Protein AF-A0A7D5MED0-F1 (afdb_monomer_lite)

Radius of gyration: 15.36 Å; chains: 1; bounding box: 29×32×50 Å

pLDDT: mean 82.6, std 13.87, range [35.0, 94.62]

Foldseek 3Di:
DVVVLVVVVQVLQFADLVPQDQKRKDWGQWPVLCVVPVVDPIDRHTWMKMDGRLRNDPDPVVVVVCCVPPCVVPVSGGHDSPPIDTDDPPPPDD

Secondary structure (DSSP, 8-state):
-HHHHHHHHHHHHB--TT---SEEEEEEEE-HHHHHHS-PPPPEEEEEEEEE-S-----HHHHHHHHHHHTTTTTTTB--GGGPEE--------

Sequence (94 aa):
MLLEDLITFQIFLLTTRDDKRETKTMIFNHSWKDFFVSESPLKNEETMYFFKNPVQELDYVKWGFETIWWGRPQKKFKFSPENLELSQNTEIQI

Structure (mmCIF, N/CA/C/O backbone):
data_AF-A0A7D5MED0-F1
#
_entry.id   AF-A0A7D5MED0-F1
#
loop_
_atom_site.group_PDB
_atom_site.id
_atom_site.type_symbol
_atom_site.label_atom_id
_atom_site.label_alt_id
_atom_site.label_comp_id
_atom_site.label_asym_id
_atom_site.label_entity_id
_atom_site.label_seq_id
_atom_site.pdbx_PDB_ins_code
_atom_site.Cartn_x
_atom_site.Cartn_y
_atom_site.Cartn_z
_atom_site.occupancy
_atom_site.B_iso_or_equiv
_atom_site.auth_seq_id
_atom_site.auth_comp_id
_atom_site.auth_asym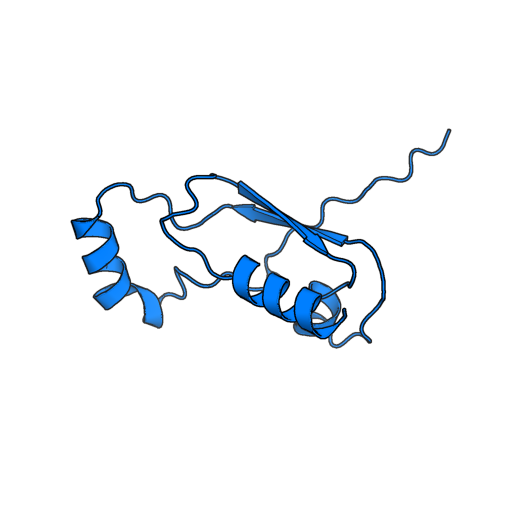_id
_atom_site.auth_atom_id
_atom_site.pdbx_PDB_model_num
ATOM 1 N N . MET A 1 1 ? -14.493 14.706 2.824 1.00 83.12 1 MET A N 1
ATOM 2 C CA . MET A 1 1 ? -15.642 13.845 3.217 1.00 83.12 1 MET A CA 1
ATOM 3 C C . MET A 1 1 ? -15.173 12.397 3.384 1.00 83.12 1 MET A C 1
ATOM 5 O O . MET A 1 1 ? -14.179 12.040 2.770 1.00 83.12 1 MET A O 1
ATOM 9 N N . LEU A 1 2 ? -15.859 11.556 4.177 1.00 91.19 2 LEU A N 1
ATOM 10 C CA . LEU A 1 2 ? -15.447 10.162 4.471 1.00 91.19 2 LEU A CA 1
ATOM 11 C C . LEU A 1 2 ? -15.074 9.346 3.215 1.00 91.19 2 LEU A C 1
ATOM 13 O O . LEU A 1 2 ? -14.054 8.666 3.188 1.00 91.19 2 LEU A O 1
ATOM 17 N N . LEU A 1 3 ? -15.885 9.449 2.158 1.00 93.69 3 LEU A N 1
ATOM 18 C CA . LEU A 1 3 ? -15.658 8.737 0.899 1.00 93.69 3 LEU A CA 1
ATOM 19 C C . LEU A 1 3 ? -14.390 9.205 0.166 1.00 93.69 3 LEU A C 1
ATOM 21 O O . LEU A 1 3 ? -13.671 8.385 -0.393 1.00 93.69 3 LEU A O 1
ATOM 25 N N . GLU A 1 4 ? -14.103 10.506 0.170 1.00 94.38 4 GLU A N 1
ATOM 26 C CA . GLU A 1 4 ? -12.901 11.061 -0.470 1.00 94.38 4 GLU A CA 1
ATOM 27 C C . GLU A 1 4 ? -11.634 10.602 0.252 1.00 94.38 4 GLU A C 1
ATOM 29 O O . GLU A 1 4 ? -10.648 10.249 -0.393 1.00 94.38 4 GLU A O 1
ATOM 34 N N . ASP A 1 5 ? -11.684 10.553 1.585 1.00 94.12 5 ASP A N 1
ATOM 35 C CA . ASP A 1 5 ? -10.592 10.070 2.431 1.00 94.12 5 ASP A CA 1
ATOM 36 C C . ASP A 1 5 ? -10.308 8.584 2.134 1.00 94.12 5 ASP A C 1
ATOM 38 O O . ASP A 1 5 ? -9.161 8.201 1.904 1.00 94.12 5 ASP A O 1
ATOM 42 N N . LEU A 1 6 ? -11.365 7.773 1.983 1.00 94.62 6 LEU A N 1
ATOM 43 C CA . LEU A 1 6 ? -11.257 6.368 1.580 1.00 94.62 6 LEU A CA 1
ATOM 44 C C . LEU A 1 6 ? -10.688 6.195 0.165 1.00 94.62 6 LEU A C 1
ATOM 46 O O . LEU A 1 6 ? -9.800 5.368 -0.043 1.00 94.62 6 LEU A O 1
ATOM 50 N N . ILE A 1 7 ? -11.193 6.942 -0.822 1.00 94.31 7 ILE A N 1
ATOM 51 C CA . ILE A 1 7 ? -10.698 6.882 -2.209 1.00 94.31 7 ILE A CA 1
ATOM 52 C C . ILE A 1 7 ? -9.208 7.220 -2.238 1.00 94.31 7 ILE A C 1
ATOM 54 O O . ILE A 1 7 ? -8.414 6.509 -2.856 1.00 94.31 7 ILE A O 1
ATOM 58 N N . THR A 1 8 ? -8.825 8.271 -1.519 1.00 93.75 8 THR A N 1
ATOM 59 C CA . THR A 1 8 ? -7.436 8.712 -1.414 1.00 93.75 8 THR A CA 1
ATOM 60 C C . THR A 1 8 ? -6.570 7.637 -0.764 1.00 93.75 8 THR A C 1
ATOM 62 O O . THR A 1 8 ? -5.484 7.350 -1.263 1.00 93.75 8 THR A O 1
ATOM 65 N N . PHE A 1 9 ? -7.069 6.969 0.280 1.00 93.25 9 PHE A N 1
ATOM 66 C CA . PHE A 1 9 ? -6.370 5.864 0.933 1.00 93.25 9 PHE A CA 1
ATOM 67 C C . PHE A 1 9 ? -6.168 4.671 -0.012 1.00 93.25 9 PHE A C 1
ATOM 69 O O . PHE A 1 9 ? -5.072 4.115 -0.096 1.00 93.25 9 PHE A O 1
ATOM 76 N N . GLN A 1 10 ? -7.187 4.309 -0.797 1.00 92.06 10 GLN A N 1
ATOM 77 C CA . GLN A 1 10 ? -7.062 3.240 -1.792 1.00 92.06 10 GLN A CA 1
ATOM 78 C C . GLN A 1 10 ? -6.035 3.586 -2.876 1.00 92.06 10 GLN A C 1
ATOM 80 O O . GLN A 1 10 ? -5.242 2.726 -3.252 1.00 92.06 10 GLN A O 1
ATOM 85 N N . ILE A 1 11 ? -6.004 4.835 -3.349 1.00 90.88 11 ILE A N 1
ATOM 86 C CA . ILE A 1 11 ? -5.012 5.300 -4.331 1.00 90.88 11 ILE A CA 1
ATOM 87 C C . ILE A 1 11 ? -3.607 5.337 -3.720 1.00 90.88 11 ILE A C 1
ATOM 89 O O . ILE A 1 11 ? -2.643 4.962 -4.383 1.00 90.88 11 ILE A O 1
ATOM 93 N N . PHE A 1 12 ? -3.475 5.743 -2.458 1.00 91.38 12 PHE A N 1
ATOM 94 C CA . PHE A 1 12 ? -2.197 5.786 -1.748 1.00 91.38 12 PHE A CA 1
ATOM 95 C C . PHE A 1 12 ? -1.509 4.415 -1.705 1.00 91.38 12 PHE A C 1
ATOM 97 O O . PHE A 1 12 ? -0.305 4.327 -1.965 1.00 91.38 12 PHE A O 1
ATOM 104 N N . LEU A 1 13 ? -2.284 3.352 -1.469 1.00 90.56 13 LEU A N 1
ATOM 105 C CA . LEU A 1 13 ? -1.817 1.961 -1.479 1.00 90.56 13 LEU A CA 1
ATOM 106 C C . LEU A 1 13 ? -1.411 1.450 -2.868 1.00 90.56 13 LEU A C 1
ATOM 108 O O . LEU A 1 13 ? -0.691 0.454 -2.968 1.00 90.56 13 LEU A O 1
ATOM 112 N N . LEU A 1 14 ? -1.870 2.091 -3.946 1.00 87.94 14 LEU A N 1
ATOM 113 C CA . LEU A 1 14 ? -1.418 1.768 -5.295 1.00 87.94 14 LEU A CA 1
ATOM 114 C C . LEU A 1 14 ? -0.036 2.376 -5.521 1.00 87.94 14 LEU A C 1
ATOM 116 O O . LEU A 1 14 ? 0.213 3.552 -5.247 1.00 87.94 14 LEU A O 1
ATOM 120 N N . THR A 1 15 ? 0.886 1.580 -6.045 1.00 80.00 15 THR A N 1
ATOM 121 C CA . THR A 1 15 ? 2.230 2.052 -6.374 1.00 80.00 15 THR A CA 1
ATOM 122 C 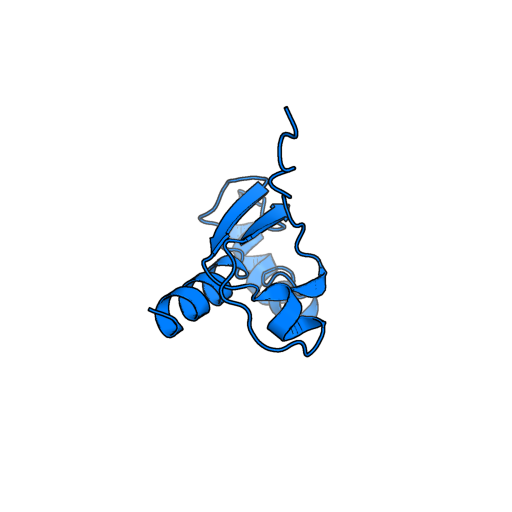C . THR A 1 15 ? 2.323 2.227 -7.880 1.00 80.00 15 THR A C 1
ATOM 124 O O . THR A 1 15 ? 2.240 1.280 -8.663 1.00 80.00 15 THR A O 1
ATOM 127 N N . THR A 1 16 ? 2.425 3.486 -8.295 1.00 76.81 16 THR A N 1
ATOM 128 C CA . THR A 1 16 ? 2.583 3.877 -9.693 1.00 76.81 16 THR A CA 1
ATOM 129 C C . THR A 1 16 ? 4.019 4.312 -9.930 1.00 76.81 16 THR A C 1
ATOM 131 O O . THR A 1 16 ? 4.687 4.824 -9.035 1.00 76.81 16 THR A O 1
ATOM 134 N N . ARG A 1 17 ? 4.492 4.128 -11.161 1.00 78.44 17 ARG A N 1
ATOM 135 C CA . ARG A 1 17 ? 5.832 4.553 -11.585 1.00 78.44 17 ARG A CA 1
ATOM 136 C C . ARG A 1 17 ? 6.032 6.070 -11.498 1.00 78.44 17 ARG A C 1
ATOM 138 O O . ARG A 1 17 ? 7.153 6.540 -11.342 1.00 78.44 17 ARG A O 1
ATOM 145 N N . ASP A 1 18 ? 4.956 6.841 -11.636 1.00 77.38 18 ASP A N 1
ATOM 146 C CA . ASP A 1 18 ? 5.048 8.303 -11.642 1.00 77.38 18 ASP A CA 1
ATOM 147 C C . ASP A 1 18 ? 5.458 8.860 -10.267 1.00 77.38 18 ASP A C 1
ATOM 149 O O . ASP A 1 18 ? 5.999 9.964 -10.187 1.00 77.38 18 ASP A O 1
ATOM 153 N N . ASP A 1 19 ? 5.286 8.075 -9.197 1.00 79.31 19 ASP A N 1
ATOM 154 C CA . ASP A 1 19 ? 5.818 8.401 -7.880 1.00 79.31 19 ASP A CA 1
ATOM 155 C C . ASP A 1 19 ? 7.254 7.884 -7.727 1.00 79.31 19 ASP A C 1
ATOM 157 O O . ASP A 1 19 ? 7.495 6.707 -7.467 1.00 79.31 19 ASP A O 1
ATOM 161 N N . LYS A 1 20 ? 8.220 8.792 -7.885 1.00 79.38 20 LYS A N 1
ATOM 162 C CA . LYS A 1 20 ? 9.657 8.497 -7.770 1.00 79.38 20 LYS A CA 1
ATOM 163 C C . LYS A 1 20 ? 10.180 8.549 -6.333 1.00 79.38 20 LYS A C 1
ATOM 165 O O . LYS A 1 20 ? 11.381 8.389 -6.122 1.00 79.38 20 LYS A O 1
ATOM 170 N N . ARG A 1 21 ? 9.325 8.836 -5.348 1.00 83.31 21 ARG A N 1
ATOM 171 C CA . ARG A 1 21 ? 9.750 8.909 -3.947 1.00 83.31 21 ARG A CA 1
ATOM 172 C C . ARG A 1 21 ? 10.060 7.506 -3.442 1.00 83.31 21 ARG A C 1
ATOM 174 O O . ARG A 1 21 ? 9.275 6.581 -3.649 1.00 83.31 21 ARG A O 1
ATOM 181 N N . GLU A 1 22 ? 11.192 7.362 -2.754 1.00 85.56 22 GLU A N 1
ATOM 182 C CA . GLU A 1 22 ? 11.559 6.099 -2.103 1.00 85.56 22 GLU A CA 1
ATOM 183 C C . GLU A 1 22 ? 10.586 5.747 -0.972 1.00 85.56 22 GLU A C 1
ATOM 185 O O . GLU A 1 22 ? 10.244 4.579 -0.808 1.00 85.56 22 GLU A O 1
ATOM 190 N N . THR A 1 23 ? 10.085 6.752 -0.253 1.00 88.31 23 THR A N 1
ATOM 191 C CA . THR A 1 23 ? 9.085 6.589 0.804 1.00 88.31 23 THR A CA 1
ATOM 192 C C . THR A 1 23 ? 7.826 7.358 0.434 1.00 88.31 23 THR A C 1
ATOM 194 O O . THR A 1 23 ? 7.877 8.555 0.142 1.00 88.31 23 THR A O 1
ATOM 197 N N . LYS A 1 24 ? 6.685 6.669 0.453 1.00 89.81 24 LYS A N 1
ATOM 198 C CA . LYS A 1 24 ? 5.366 7.290 0.358 1.00 89.81 24 LYS A CA 1
ATOM 199 C C . LYS A 1 24 ? 4.890 7.624 1.763 1.00 89.81 24 LYS A C 1
ATOM 201 O O . LYS A 1 24 ? 4.880 6.741 2.612 1.00 89.81 24 LYS A O 1
ATOM 206 N N . THR A 1 25 ? 4.450 8.859 1.971 1.00 91.38 25 THR A N 1
ATOM 207 C CA . THR A 1 25 ? 3.900 9.339 3.245 1.00 91.38 25 THR A CA 1
ATOM 208 C C . THR A 1 25 ? 2.640 10.144 2.971 1.00 91.38 25 THR A C 1
ATOM 210 O O . THR A 1 25 ? 2.622 10.946 2.032 1.00 91.38 25 THR A O 1
ATOM 213 N N . MET A 1 26 ? 1.587 9.925 3.756 1.00 92.25 26 MET A N 1
ATOM 214 C CA . MET A 1 26 ? 0.330 10.660 3.630 1.00 92.25 26 MET A CA 1
ATOM 215 C C . MET A 1 26 ? -0.451 10.670 4.949 1.00 92.25 26 MET A C 1
ATOM 217 O O . MET A 1 26 ? -0.389 9.710 5.715 1.00 92.25 26 MET A O 1
ATOM 221 N N . ILE A 1 27 ? -1.174 11.763 5.197 1.00 93.38 27 ILE A N 1
ATOM 222 C CA . ILE A 1 27 ? -2.040 11.954 6.366 1.00 93.38 27 ILE A CA 1
ATOM 223 C C . ILE A 1 27 ? -3.491 11.696 5.950 1.00 93.38 27 ILE A C 1
ATOM 225 O O . ILE A 1 27 ? -3.905 12.120 4.870 1.00 93.38 27 ILE A O 1
ATOM 229 N N . PHE A 1 28 ? -4.246 11.014 6.806 1.00 93.88 28 PHE A N 1
ATOM 230 C CA . PHE A 1 28 ? -5.666 10.718 6.633 1.00 93.88 28 PHE A CA 1
ATOM 231 C C . PHE A 1 28 ? -6.443 11.096 7.884 1.00 93.88 28 PHE A C 1
ATOM 233 O O . PHE A 1 28 ? -5.892 11.095 8.980 1.00 93.88 28 PHE A O 1
ATOM 240 N N . ASN A 1 29 ? -7.735 11.367 7.725 1.00 93.56 29 ASN A N 1
ATOM 241 C CA . ASN A 1 29 ? -8.602 11.766 8.838 1.00 93.56 29 ASN A CA 1
ATOM 242 C C . ASN A 1 29 ? -9.197 10.572 9.602 1.00 93.56 29 ASN A C 1
ATOM 244 O O . ASN A 1 29 ? -9.905 10.757 10.591 1.00 93.56 29 ASN A O 1
ATOM 248 N N . HIS A 1 30 ? -8.978 9.351 9.112 1.00 92.75 30 HIS A N 1
ATOM 249 C CA . HIS A 1 30 ? -9.507 8.139 9.723 1.00 92.75 30 HIS A CA 1
ATOM 250 C C . HIS A 1 30 ? -8.441 7.050 9.825 1.00 92.75 30 HIS A C 1
ATOM 252 O O . HIS A 1 30 ? -7.548 6.939 8.978 1.00 92.75 30 HIS A O 1
ATOM 258 N N . SER A 1 31 ? -8.604 6.184 10.825 1.00 91.06 31 SER A N 1
ATOM 259 C CA . SER A 1 31 ? -7.717 5.055 11.115 1.00 91.06 31 SER A CA 1
ATOM 260 C C . SER A 1 31 ? -7.949 3.862 10.170 1.00 91.06 31 SER A C 1
ATOM 262 O O . SER A 1 31 ? -8.287 2.747 10.576 1.00 91.06 31 SER A O 1
ATOM 264 N N . TRP A 1 32 ? -7.769 4.079 8.864 1.00 92.75 32 TRP A N 1
ATOM 265 C CA . TRP A 1 32 ? -8.061 3.087 7.825 1.00 92.75 32 TRP A CA 1
ATOM 266 C C . TRP A 1 32 ? -7.316 1.761 8.000 1.00 92.75 32 TRP A C 1
ATOM 268 O O . TRP A 1 32 ? -7.884 0.707 7.714 1.00 92.75 32 TRP A O 1
ATOM 278 N N . LYS A 1 33 ? -6.069 1.782 8.491 1.00 91.25 33 LYS A N 1
ATOM 279 C CA . LYS A 1 33 ? -5.311 0.550 8.756 1.00 91.25 33 LYS A CA 1
ATOM 280 C C . LYS A 1 33 ? -6.047 -0.346 9.755 1.00 91.25 33 LYS A C 1
ATOM 282 O O . LYS A 1 33 ? -6.273 -1.517 9.464 1.00 91.25 33 LYS A O 1
ATOM 287 N N . ASP A 1 34 ? -6.457 0.206 10.891 1.00 90.44 34 ASP A N 1
ATOM 288 C CA . ASP A 1 34 ? -7.099 -0.563 11.959 1.00 90.44 34 ASP A CA 1
ATOM 289 C C . ASP A 1 34 ? -8.498 -1.039 11.561 1.00 90.44 34 ASP A C 1
ATOM 291 O O . ASP A 1 34 ? -8.938 -2.108 11.991 1.00 90.44 34 ASP A O 1
ATOM 295 N N . PHE A 1 35 ? -9.186 -0.272 10.714 1.00 91.62 35 PHE A N 1
ATOM 296 C CA . PHE A 1 35 ? -10.471 -0.668 10.149 1.00 91.62 35 PHE A CA 1
ATOM 297 C C . PHE A 1 35 ? -10.341 -1.885 9.219 1.00 91.62 35 PHE A C 1
ATOM 299 O O . PHE A 1 35 ? -11.121 -2.827 9.322 1.00 91.62 35 PHE A O 1
ATOM 306 N N . PHE A 1 36 ? -9.344 -1.895 8.325 1.00 90.44 36 PHE A N 1
ATOM 307 C CA . PHE A 1 36 ? -9.179 -2.971 7.338 1.00 90.44 36 PHE A CA 1
ATOM 308 C C . PHE A 1 36 ? -8.411 -4.197 7.847 1.00 90.44 36 PHE A C 1
ATOM 310 O O . PHE A 1 36 ? -8.597 -5.278 7.295 1.00 90.44 36 PHE A O 1
ATOM 317 N N . VAL A 1 37 ? -7.522 -4.036 8.831 1.00 90.81 37 VAL A N 1
ATOM 318 C CA . VAL A 1 37 ? -6.625 -5.109 9.303 1.00 90.81 37 VAL A CA 1
ATOM 319 C C . VAL A 1 37 ? -7.097 -5.703 10.626 1.00 90.81 37 VAL A C 1
ATOM 321 O O . VAL A 1 37 ? -7.024 -6.914 10.807 1.00 90.81 37 VAL A O 1
ATOM 324 N N . SER A 1 38 ? -7.582 -4.864 11.542 1.00 88.25 38 SER A N 1
ATOM 325 C CA . SER A 1 38 ? -7.876 -5.259 12.926 1.00 88.25 38 SER A CA 1
ATOM 326 C C . SER A 1 38 ? -9.374 -5.435 13.203 1.00 88.25 38 SER A C 1
ATOM 328 O O . SER A 1 38 ? -9.747 -5.624 14.357 1.00 88.25 38 SER A O 1
ATOM 330 N N . GLU A 1 39 ? -10.230 -5.315 12.177 1.00 83.56 39 GLU A N 1
ATOM 331 C CA . GLU A 1 39 ? -11.706 -5.352 12.274 1.00 83.56 39 GLU A CA 1
ATOM 332 C C . GLU A 1 39 ? -12.285 -4.379 13.321 1.00 83.56 39 GLU A C 1
ATOM 334 O O . GLU A 1 39 ? -13.390 -4.549 13.839 1.00 83.56 39 GLU A O 1
ATOM 339 N N . SER A 1 40 ? -11.527 -3.332 13.649 1.00 89.31 40 SER A N 1
ATOM 340 C CA . SER A 1 40 ? -11.930 -2.341 14.639 1.00 89.31 40 SER A CA 1
ATOM 341 C C . SER A 1 40 ? -12.911 -1.330 14.031 1.00 89.31 40 SER A C 1
ATOM 343 O O . SER A 1 40 ? -12.877 -1.079 12.821 1.00 89.31 40 SER A O 1
ATOM 345 N N . PRO A 1 41 ? -13.801 -0.723 14.838 1.00 92.44 41 PRO A N 1
ATOM 346 C CA . PRO A 1 41 ? -14.669 0.337 14.345 1.00 92.44 41 PRO A CA 1
ATOM 347 C C . PRO A 1 41 ? -13.827 1.498 13.813 1.00 92.44 41 PRO A C 1
ATOM 349 O O . PRO A 1 41 ? -12.830 1.884 14.425 1.00 92.44 41 PRO A O 1
ATOM 352 N N . LEU A 1 42 ? -14.250 2.066 12.682 1.00 92.31 42 LEU A N 1
ATOM 353 C CA . LEU A 1 42 ? -13.565 3.198 12.068 1.00 92.31 42 LEU A CA 1
ATOM 354 C C . LEU A 1 42 ? -13.538 4.379 13.042 1.00 92.31 42 LEU A C 1
ATOM 356 O O . LEU A 1 42 ? -14.592 4.868 13.456 1.00 92.31 42 LEU A O 1
ATOM 360 N N . LYS A 1 43 ? -12.339 4.852 13.381 1.00 92.38 43 LYS A N 1
ATOM 361 C CA . LYS A 1 43 ? -12.159 6.033 14.225 1.00 92.38 43 LYS A CA 1
ATOM 362 C C . LYS A 1 43 ? -11.874 7.244 13.350 1.00 92.38 43 LYS A C 1
ATOM 364 O O . LYS A 1 43 ? -11.189 7.138 12.333 1.00 92.38 43 LYS A O 1
ATOM 369 N N . ASN A 1 44 ? -12.421 8.386 13.752 1.00 91.44 44 ASN A N 1
ATOM 370 C CA . ASN A 1 44 ? -12.042 9.681 13.206 1.00 91.44 44 ASN A CA 1
ATOM 371 C C . ASN A 1 44 ? -10.826 10.161 14.002 1.00 91.44 44 ASN A C 1
ATOM 3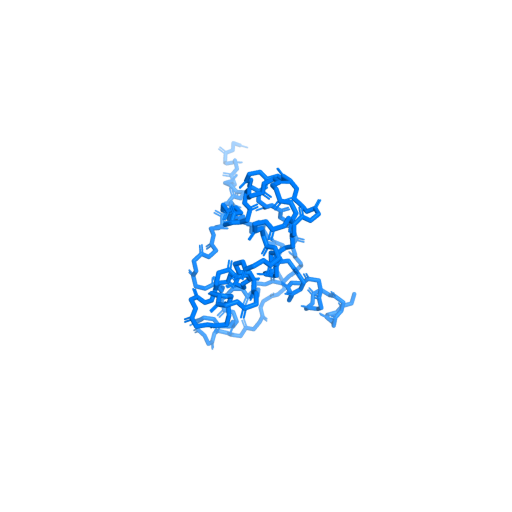73 O O . ASN A 1 44 ? -10.962 10.651 15.121 1.00 91.44 44 ASN A O 1
ATOM 377 N N . GLU A 1 45 ? -9.650 9.872 13.466 1.00 89.75 45 GLU A N 1
ATOM 378 C CA . GLU A 1 45 ? -8.359 10.110 14.094 1.00 89.75 45 GLU A CA 1
ATOM 379 C C . GLU A 1 45 ? -7.364 10.448 12.990 1.00 89.75 45 GLU A C 1
ATOM 381 O O . GLU A 1 45 ? -7.200 9.683 12.031 1.00 89.75 45 GLU A O 1
ATOM 386 N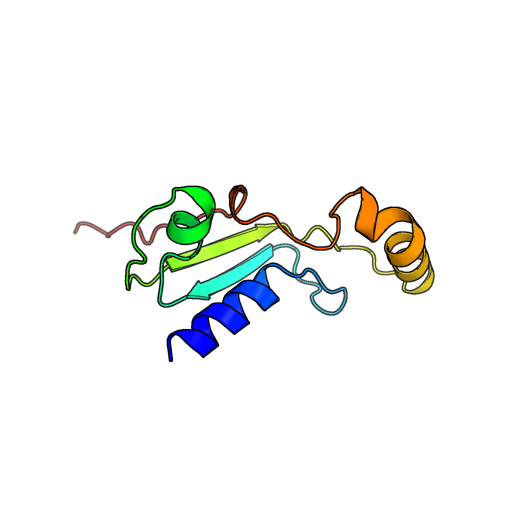 N . GLU A 1 46 ? -6.710 11.602 13.119 1.00 91.56 46 GLU A N 1
ATOM 387 C CA . GLU A 1 46 ? -5.688 12.009 12.167 1.00 91.56 46 GLU A CA 1
ATOM 388 C C . GLU A 1 46 ? -4.497 11.058 12.268 1.00 91.56 46 GLU A C 1
ATOM 390 O O . GLU A 1 46 ? -3.816 10.977 13.288 1.00 91.56 46 GLU A O 1
ATOM 395 N N . THR A 1 47 ? -4.259 10.317 11.193 1.00 91.50 47 THR A N 1
ATOM 396 C CA . THR A 1 47 ? -3.256 9.262 11.157 1.00 91.50 47 THR A CA 1
ATOM 397 C C . THR A 1 47 ? -2.329 9.474 9.971 1.00 91.50 47 THR A C 1
ATOM 399 O O . THR A 1 47 ? -2.778 9.599 8.830 1.00 91.50 47 THR A O 1
ATOM 402 N N . MET A 1 48 ? -1.020 9.481 10.221 1.00 93.69 48 MET A N 1
ATOM 403 C CA . MET A 1 48 ? -0.010 9.528 9.168 1.00 93.69 48 MET A CA 1
ATOM 404 C C . MET A 1 48 ? 0.527 8.122 8.889 1.00 93.69 48 MET A C 1
ATOM 406 O O . MET A 1 48 ? 1.076 7.457 9.770 1.00 93.69 48 MET A O 1
ATOM 410 N N . TYR A 1 49 ? 0.379 7.689 7.637 1.00 92.81 49 TYR A N 1
ATOM 411 C CA . TYR A 1 49 ? 0.895 6.419 7.145 1.00 92.81 49 TYR A CA 1
ATOM 412 C C . TYR A 1 49 ? 2.111 6.634 6.264 1.00 92.81 49 TYR A C 1
ATOM 414 O O . TYR A 1 49 ? 2.148 7.562 5.448 1.00 92.81 49 TYR A O 1
ATOM 422 N N . PHE A 1 50 ? 3.067 5.716 6.359 1.00 92.38 50 PHE A N 1
ATOM 423 C CA . PHE A 1 50 ? 4.165 5.652 5.412 1.00 92.38 50 PHE A CA 1
ATOM 424 C C . PHE A 1 50 ? 4.577 4.220 5.076 1.00 92.38 50 PHE A C 1
ATOM 426 O O . PHE A 1 50 ? 4.306 3.275 5.817 1.00 92.38 50 PHE A O 1
ATOM 433 N N . PHE A 1 51 ? 5.206 4.063 3.911 1.00 90.06 51 PHE A N 1
ATOM 434 C CA . PHE A 1 51 ? 5.818 2.808 3.485 1.00 90.06 51 PHE A CA 1
ATOM 435 C C . PHE A 1 51 ? 6.884 3.035 2.407 1.00 90.06 51 PHE A C 1
ATOM 437 O O . PHE A 1 51 ? 6.858 4.032 1.675 1.00 90.06 51 PHE A O 1
ATOM 444 N N . LYS A 1 52 ? 7.814 2.082 2.280 1.00 87.81 52 LYS A N 1
ATOM 445 C CA . LYS A 1 52 ? 8.813 2.080 1.206 1.00 87.81 52 LYS A CA 1
ATOM 446 C C . LYS A 1 52 ? 8.155 1.737 -0.128 1.00 87.81 52 LYS A C 1
ATOM 448 O O . LYS A 1 52 ? 7.529 0.687 -0.262 1.00 87.81 52 LYS A O 1
ATOM 453 N N . ASN A 1 53 ? 8.328 2.597 -1.124 1.00 86.44 53 ASN A N 1
ATOM 454 C CA . ASN A 1 53 ? 7.802 2.391 -2.462 1.00 86.44 53 ASN A CA 1
ATOM 455 C C . ASN A 1 53 ? 8.494 1.179 -3.125 1.00 86.44 53 ASN A C 1
ATOM 457 O O . ASN A 1 53 ? 9.705 1.221 -3.351 1.00 86.44 53 ASN A O 1
ATOM 461 N N . PRO A 1 54 ? 7.755 0.103 -3.456 1.00 79.75 54 PRO A N 1
ATOM 462 C CA . PRO A 1 54 ? 8.312 -1.072 -4.119 1.00 79.75 54 PRO A CA 1
ATOM 463 C C . PRO A 1 54 ? 8.656 -0.819 -5.595 1.00 79.75 54 PRO A C 1
ATOM 465 O O . PRO A 1 54 ? 9.375 -1.614 -6.196 1.00 79.75 54 PRO A O 1
ATOM 468 N N . VAL A 1 55 ? 8.148 0.262 -6.198 1.00 81.88 55 VAL A N 1
ATOM 469 C CA . VAL A 1 55 ? 8.392 0.604 -7.602 1.00 81.88 55 VAL A CA 1
ATOM 470 C C . VAL A 1 55 ? 9.494 1.653 -7.679 1.00 81.88 55 VAL A C 1
ATOM 472 O O . VAL A 1 55 ? 9.243 2.840 -7.508 1.00 81.88 55 VAL A O 1
ATOM 475 N N . GLN A 1 56 ? 10.717 1.203 -7.952 1.00 78.62 56 GLN A N 1
ATOM 476 C CA . GLN A 1 56 ? 11.888 2.071 -8.147 1.00 78.62 56 GLN A CA 1
ATOM 477 C C . GLN A 1 56 ? 12.498 1.942 -9.553 1.00 78.62 56 GLN A C 1
ATOM 479 O O . GLN A 1 56 ? 13.481 2.612 -9.861 1.00 78.62 56 GLN A O 1
ATOM 484 N N . GLU A 1 57 ? 11.933 1.080 -10.407 1.00 82.44 57 GLU A N 1
ATOM 485 C CA . GLU A 1 57 ? 12.435 0.856 -11.765 1.00 82.44 57 GLU A CA 1
ATOM 486 C C . GLU A 1 57 ? 12.256 2.113 -12.629 1.00 82.44 57 GLU A C 1
ATOM 488 O O . GLU A 1 57 ? 11.154 2.654 -12.754 1.00 82.44 57 GLU A O 1
ATOM 493 N N . LEU A 1 58 ? 13.361 2.570 -13.220 1.00 80.56 58 LEU A N 1
ATOM 494 C CA . LEU A 1 58 ? 13.424 3.793 -14.018 1.00 80.56 58 LEU A CA 1
ATOM 495 C C . LEU A 1 58 ? 13.227 3.509 -15.510 1.00 80.56 58 LEU A C 1
ATOM 497 O O . LEU A 1 58 ? 12.750 4.384 -16.238 1.00 80.56 58 LEU A O 1
ATOM 501 N N . ASP A 1 59 ? 13.572 2.303 -15.967 1.00 87.00 59 ASP A N 1
ATOM 502 C CA . ASP A 1 59 ? 13.383 1.894 -17.354 1.00 87.00 59 ASP A CA 1
ATOM 503 C C . ASP A 1 59 ? 11.907 1.568 -17.623 1.00 87.00 59 ASP A C 1
ATOM 505 O O . ASP A 1 59 ? 11.323 0.630 -17.075 1.00 87.00 59 ASP A O 1
ATOM 509 N N . TYR A 1 60 ? 11.303 2.348 -18.521 1.00 84.19 60 TYR A N 1
ATOM 510 C CA . TYR A 1 60 ? 9.912 2.193 -18.929 1.00 84.19 60 TYR A CA 1
ATOM 511 C C . TYR A 1 60 ? 9.620 0.824 -19.552 1.00 84.19 60 TYR A C 1
ATOM 513 O O . TYR A 1 60 ? 8.584 0.227 -19.258 1.00 84.19 60 TYR A O 1
ATOM 521 N N . VAL A 1 61 ? 10.517 0.324 -20.404 1.00 87.19 61 VAL A N 1
ATOM 522 C CA . VAL A 1 61 ? 10.315 -0.946 -21.111 1.00 87.19 61 VAL A CA 1
ATOM 523 C C . VAL A 1 61 ? 10.384 -2.093 -20.115 1.00 87.19 61 VAL A C 1
ATOM 525 O O . VAL A 1 61 ? 9.518 -2.971 -20.116 1.00 87.19 61 VAL A O 1
ATOM 528 N N . LYS A 1 62 ? 11.365 -2.048 -19.211 1.00 86.62 62 LYS A N 1
ATOM 529 C CA . LYS A 1 62 ? 11.525 -3.059 -18.166 1.00 86.62 62 LYS A CA 1
ATOM 530 C C . LYS A 1 62 ? 10.357 -3.052 -17.182 1.00 86.62 62 LYS A C 1
ATOM 532 O O . LYS A 1 62 ? 9.783 -4.107 -16.922 1.00 86.62 62 LYS A O 1
ATOM 537 N N . TRP A 1 63 ? 9.934 -1.881 -16.703 1.00 84.44 63 TRP A N 1
ATOM 538 C CA . TRP A 1 63 ? 8.763 -1.760 -15.830 1.00 84.44 63 TRP A CA 1
ATOM 539 C C . TRP A 1 63 ? 7.479 -2.249 -16.516 1.00 84.44 63 TRP A C 1
ATOM 541 O O . TRP A 1 63 ? 6.686 -2.973 -15.913 1.00 84.44 63 TRP A O 1
ATOM 551 N N . GLY A 1 64 ? 7.277 -1.906 -17.792 1.00 84.62 64 GLY A N 1
ATOM 552 C CA . GLY A 1 64 ? 6.145 -2.389 -18.587 1.00 84.62 64 GLY A CA 1
ATOM 553 C C . GLY A 1 64 ? 6.131 -3.916 -18.712 1.00 84.62 64 GLY A C 1
ATOM 554 O O . GLY A 1 64 ? 5.106 -4.557 -18.493 1.00 84.62 64 GLY A O 1
ATOM 555 N N . PHE A 1 65 ? 7.284 -4.525 -18.985 1.00 86.69 65 PHE A N 1
ATOM 556 C CA . PHE A 1 65 ? 7.416 -5.981 -19.017 1.00 86.69 65 PHE A CA 1
ATOM 557 C C . PHE A 1 65 ? 7.113 -6.616 -17.649 1.00 86.69 65 PHE A C 1
ATOM 559 O O . PHE A 1 65 ? 6.328 -7.563 -17.555 1.00 86.69 65 PHE A O 1
ATOM 566 N N . GLU A 1 66 ? 7.679 -6.066 -16.571 1.00 84.00 66 GLU A N 1
ATOM 567 C CA . GLU A 1 66 ? 7.477 -6.573 -15.213 1.00 84.00 66 GLU A CA 1
ATOM 568 C C . GLU A 1 66 ? 6.039 -6.423 -14.717 1.00 84.00 66 GLU A C 1
ATOM 570 O O . GLU A 1 66 ? 5.513 -7.322 -14.063 1.00 84.00 66 GLU A O 1
ATOM 575 N N . THR A 1 67 ? 5.368 -5.321 -15.038 1.00 80.56 67 THR A N 1
ATOM 576 C CA . THR A 1 67 ? 3.964 -5.112 -14.664 1.00 80.56 67 THR A CA 1
ATOM 577 C C . THR A 1 67 ? 3.039 -6.119 -15.326 1.00 80.56 67 THR A C 1
ATOM 579 O O . THR A 1 67 ? 2.177 -6.679 -14.641 1.00 80.56 67 THR A O 1
ATOM 582 N N . ILE A 1 68 ? 3.230 -6.399 -16.618 1.00 83.62 68 ILE A N 1
ATOM 583 C CA . ILE A 1 68 ? 2.351 -7.317 -17.342 1.00 83.62 68 ILE A CA 1
ATOM 584 C C . ILE A 1 68 ? 2.606 -8.777 -16.922 1.00 83.62 68 ILE A C 1
ATOM 586 O O . ILE A 1 68 ? 1.646 -9.498 -16.649 1.00 83.62 68 ILE A O 1
ATOM 590 N N . TRP A 1 69 ? 3.869 -9.212 -16.810 1.00 81.12 69 TRP A N 1
ATOM 591 C CA . TRP A 1 69 ? 4.197 -10.619 -16.516 1.00 81.12 69 TRP A CA 1
ATOM 592 C C . TRP A 1 69 ? 4.281 -10.941 -15.018 1.00 81.12 69 TRP A C 1
ATOM 594 O O . TRP A 1 69 ? 3.898 -12.031 -14.597 1.00 81.12 69 TRP A O 1
ATOM 604 N N . TRP A 1 70 ? 4.747 -10.002 -14.194 1.00 72.94 70 TRP A N 1
ATOM 605 C CA . TRP A 1 70 ? 5.048 -10.238 -12.775 1.00 72.94 70 TRP A CA 1
ATOM 606 C C . TRP A 1 70 ? 4.173 -9.433 -11.810 1.00 72.94 70 TRP A C 1
ATOM 608 O O . TRP A 1 70 ? 4.208 -9.680 -10.604 1.00 72.94 70 TRP A O 1
ATOM 618 N N . GLY A 1 71 ? 3.345 -8.507 -12.299 1.00 69.00 71 GLY A N 1
ATOM 619 C CA . GLY A 1 71 ? 2.594 -7.597 -11.436 1.00 69.00 71 GLY A CA 1
ATOM 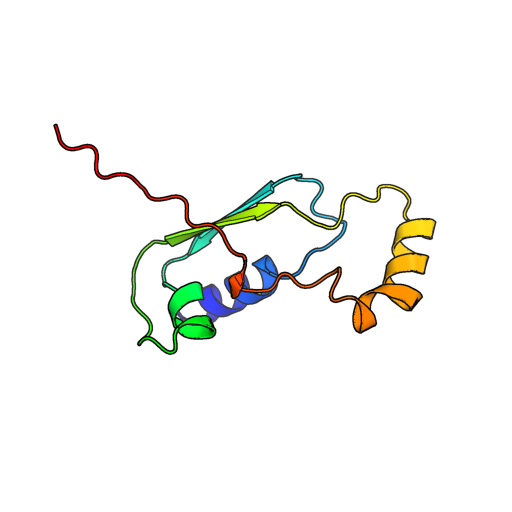620 C C . GLY A 1 71 ? 1.457 -8.230 -10.648 1.00 69.00 71 GLY A C 1
ATOM 621 O O . GLY A 1 71 ? 1.390 -8.056 -9.430 1.00 69.00 71 GLY A O 1
ATOM 622 N N . ARG A 1 72 ? 0.574 -8.987 -11.310 1.00 67.06 72 ARG A N 1
ATOM 623 C CA . ARG A 1 72 ? -0.575 -9.628 -10.641 1.00 67.06 72 ARG A CA 1
ATOM 624 C C . ARG A 1 72 ? -0.183 -10.775 -9.702 1.00 67.06 72 ARG A C 1
ATOM 626 O O . ARG A 1 72 ? -0.687 -10.778 -8.581 1.00 67.06 72 ARG A O 1
ATOM 633 N N . PRO A 1 73 ? 0.700 -11.719 -10.087 1.00 67.06 73 PRO A N 1
ATOM 634 C CA . PRO A 1 73 ? 1.021 -12.859 -9.228 1.00 67.06 73 PRO A CA 1
ATOM 635 C C . PRO A 1 73 ? 1.778 -12.457 -7.958 1.00 67.06 73 PRO A C 1
ATOM 637 O O . PRO A 1 73 ? 1.607 -13.084 -6.919 1.00 67.06 73 PRO A O 1
ATOM 640 N N . GLN A 1 74 ? 2.602 -11.406 -8.028 1.00 69.00 74 GLN A N 1
ATOM 641 C CA . GLN A 1 74 ? 3.515 -11.036 -6.941 1.00 69.00 74 GLN A CA 1
ATOM 642 C C . GLN A 1 74 ? 3.017 -9.861 -6.086 1.00 69.00 74 GLN A C 1
ATOM 644 O O . GLN A 1 74 ? 3.751 -9.405 -5.217 1.00 69.00 74 GLN A O 1
ATOM 649 N N . LYS A 1 75 ? 1.802 -9.339 -6.335 1.00 66.69 75 LYS A N 1
ATOM 650 C CA . LYS A 1 75 ? 1.240 -8.145 -5.662 1.00 66.69 75 LYS A CA 1
ATOM 651 C C . LYS A 1 75 ? 2.199 -6.935 -5.634 1.00 66.69 75 LYS A C 1
ATOM 653 O O . LYS A 1 75 ? 2.063 -6.054 -4.794 1.00 66.69 75 LYS A O 1
ATOM 658 N N . LYS A 1 76 ? 3.142 -6.846 -6.580 1.00 68.44 76 LYS A N 1
ATOM 659 C CA . LYS A 1 76 ? 4.239 -5.854 -6.578 1.00 68.44 76 LYS A CA 1
ATOM 660 C C . LYS A 1 76 ? 3.776 -4.394 -6.615 1.00 68.44 76 LYS A C 1
ATOM 662 O O . LYS A 1 76 ? 4.514 -3.507 -6.198 1.00 68.44 76 LYS A O 1
ATOM 667 N N . PHE A 1 77 ? 2.563 -4.159 -7.115 1.00 69.62 77 PHE A N 1
ATOM 668 C CA . PHE A 1 77 ? 2.041 -2.824 -7.421 1.00 69.62 77 PHE A CA 1
ATOM 669 C C . PHE A 1 77 ? 0.886 -2.370 -6.508 1.00 69.62 77 PHE A C 1
ATOM 671 O O . PHE A 1 77 ? 0.297 -1.308 -6.713 1.00 69.62 77 PHE A O 1
ATOM 678 N N . LYS A 1 78 ? 0.533 -3.185 -5.505 1.00 80.00 78 LYS A N 1
ATOM 679 C CA . LYS A 1 78 ? -0.454 -2.843 -4.477 1.00 80.00 78 LYS A CA 1
ATOM 680 C C . LYS A 1 78 ? 0.129 -3.172 -3.114 1.00 80.00 78 LYS A C 1
ATOM 682 O O . LYS A 1 78 ? 0.384 -4.336 -2.816 1.00 80.00 78 LYS A O 1
ATOM 687 N N . PHE A 1 79 ? 0.307 -2.150 -2.294 1.00 85.06 79 PHE A N 1
ATOM 688 C CA . PHE A 1 79 ? 0.801 -2.322 -0.942 1.00 85.06 79 PHE A CA 1
ATOM 689 C C . PHE A 1 79 ? -0.312 -2.857 -0.034 1.00 85.06 79 PHE A C 1
ATOM 691 O O . PHE A 1 79 ? -1.462 -2.412 -0.110 1.00 85.06 79 PHE A O 1
ATOM 698 N N . SER A 1 80 ? 0.011 -3.842 0.804 1.00 85.88 80 SER A N 1
ATOM 699 C CA . SER A 1 80 ? -0.939 -4.364 1.785 1.00 85.88 80 SER A CA 1
ATOM 700 C C . SER A 1 80 ? -1.071 -3.392 2.967 1.00 85.88 80 SER A C 1
ATOM 702 O O . SER A 1 80 ? -0.046 -3.019 3.539 1.00 85.88 80 SER A O 1
ATOM 704 N N . PRO A 1 81 ? -2.297 -3.047 3.408 1.00 87.00 81 PRO A N 1
ATOM 705 C CA . PRO A 1 81 ? -2.518 -2.214 4.595 1.00 87.00 81 PRO A CA 1
ATOM 706 C C . PRO A 1 81 ? -1.845 -2.746 5.870 1.00 87.00 81 PRO A C 1
ATOM 708 O O . PRO A 1 81 ? -1.428 -1.963 6.717 1.00 87.00 81 PRO A O 1
ATOM 711 N N . GLU A 1 82 ? -1.700 -4.069 5.993 1.00 87.75 82 GLU A N 1
ATOM 712 C CA . GLU A 1 82 ? -1.063 -4.745 7.136 1.00 87.75 82 GLU A CA 1
ATOM 713 C C . GLU A 1 82 ? 0.373 -4.256 7.400 1.00 87.75 82 GLU A C 1
ATOM 715 O O . GLU A 1 82 ? 0.768 -4.070 8.552 1.00 87.75 82 GLU A O 1
ATOM 720 N N . ASN A 1 83 ? 1.101 -3.930 6.330 1.00 87.69 83 ASN A N 1
ATOM 721 C CA . ASN A 1 83 ? 2.507 -3.535 6.369 1.00 87.69 83 ASN A CA 1
ATOM 722 C C . ASN A 1 83 ? 2.709 -2.016 6.476 1.00 87.69 83 ASN A C 1
ATOM 724 O O . ASN A 1 83 ? 3.840 -1.551 6.374 1.00 87.69 83 ASN A O 1
ATOM 728 N N . LEU A 1 84 ? 1.638 -1.224 6.611 1.00 88.88 84 LEU A N 1
ATOM 729 C CA . LEU A 1 84 ? 1.765 0.227 6.760 1.00 88.88 84 LEU A CA 1
ATOM 730 C C . LEU A 1 84 ? 2.412 0.570 8.098 1.00 88.88 84 LEU A C 1
ATOM 732 O O . LEU A 1 84 ? 1.990 0.066 9.140 1.00 88.88 84 LEU A O 1
ATOM 736 N N . GLU A 1 85 ? 3.372 1.480 8.088 1.00 88.69 85 GLU A N 1
ATOM 737 C CA . GLU A 1 85 ? 3.939 2.021 9.314 1.00 88.69 85 GLU A CA 1
ATOM 738 C C . GLU A 1 85 ? 3.188 3.294 9.716 1.00 88.69 85 GLU A C 1
ATOM 740 O O . GLU A 1 85 ? 2.726 4.070 8.873 1.00 88.69 85 GLU A O 1
ATOM 745 N N . LEU A 1 8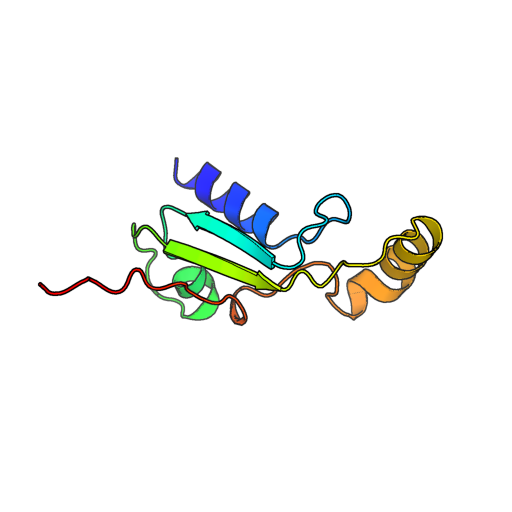6 ? 3.019 3.464 11.025 1.00 85.50 86 LEU A N 1
ATOM 746 C CA . LEU A 1 86 ? 2.415 4.639 11.640 1.00 85.50 86 LEU A CA 1
ATOM 747 C C . LEU A 1 86 ? 3.545 5.548 12.101 1.00 85.50 86 LEU A C 1
ATOM 749 O O . LEU A 1 86 ? 4.382 5.117 12.895 1.00 85.50 86 LEU A O 1
ATOM 753 N N . SER A 1 87 ? 3.569 6.803 11.663 1.00 72.38 87 SER A N 1
ATOM 754 C CA . SER A 1 87 ? 4.387 7.794 12.361 1.00 72.38 87 SER A CA 1
ATOM 755 C C . SER A 1 87 ? 3.547 8.326 13.513 1.00 72.38 87 SER A C 1
ATOM 757 O O . SER A 1 87 ? 2.596 9.079 13.296 1.00 72.38 87 SER A O 1
ATOM 759 N N . GLN A 1 88 ? 3.849 7.899 14.737 1.00 56.47 88 GLN A N 1
ATOM 760 C CA . GLN A 1 88 ? 3.223 8.511 15.900 1.00 56.47 88 GLN A CA 1
ATOM 761 C C . GLN A 1 88 ? 3.679 9.971 15.970 1.00 56.47 88 GLN A C 1
ATOM 763 O O . GLN A 1 88 ? 4.879 10.243 16.020 1.00 56.47 88 GLN A O 1
ATOM 768 N N . ASN A 1 89 ? 2.729 10.908 16.004 1.00 43.81 89 ASN A N 1
ATOM 769 C CA . ASN A 1 89 ? 2.971 12.145 16.732 1.00 43.81 89 ASN A CA 1
ATOM 770 C C . ASN A 1 89 ? 3.125 11.714 18.188 1.00 43.81 89 ASN A C 1
ATOM 772 O O . ASN A 1 89 ? 2.139 11.492 18.884 1.00 43.81 89 ASN A O 1
ATOM 776 N N . THR A 1 90 ? 4.365 11.503 18.624 1.00 37.53 90 THR A N 1
ATOM 777 C CA . THR A 1 90 ? 4.674 11.441 20.044 1.00 37.53 90 THR A CA 1
ATOM 778 C C . THR A 1 90 ? 4.138 12.736 20.634 1.00 37.53 90 THR A C 1
ATOM 780 O O . THR A 1 90 ? 4.614 13.816 20.279 1.00 37.53 90 THR A O 1
ATOM 783 N N . GLU A 1 91 ? 3.118 12.640 21.483 1.00 38.09 91 GLU A N 1
ATOM 784 C CA . GLU A 1 91 ? 2.762 13.723 22.387 1.00 38.09 91 GLU A CA 1
ATOM 785 C C . GLU A 1 91 ? 4.056 14.161 23.077 1.00 38.09 91 GLU A C 1
ATOM 787 O O . GLU A 1 91 ? 4.657 13.411 23.851 1.00 38.09 91 GLU A O 1
ATOM 792 N N . ILE A 1 92 ? 4.541 15.356 22.742 1.00 35.00 92 ILE A N 1
ATOM 793 C CA . ILE A 1 92 ? 5.597 15.992 23.515 1.00 35.00 92 ILE A CA 1
ATOM 794 C C . ILE A 1 92 ? 4.934 16.363 24.838 1.00 35.00 92 ILE A C 1
ATOM 796 O O . ILE A 1 92 ? 4.243 17.373 24.936 1.00 35.00 92 ILE A O 1
ATOM 800 N N . GLN A 1 93 ? 5.109 15.507 25.843 1.00 35.75 93 GLN A N 1
ATOM 801 C CA . GLN A 1 93 ? 4.932 15.896 27.232 1.00 35.75 93 GLN A CA 1
ATOM 802 C C . GLN A 1 93 ? 6.060 16.862 27.600 1.00 35.75 93 GLN A C 1
ATOM 804 O O . GLN A 1 93 ? 7.175 16.408 27.856 1.00 35.75 93 GLN A O 1
ATOM 809 N N . ILE A 1 94 ? 5.771 18.167 27.619 1.00 41.28 94 ILE A N 1
ATOM 810 C CA . ILE A 1 94 ? 6.428 19.158 28.491 1.00 41.28 94 ILE A CA 1
ATOM 811 C C . ILE A 1 94 ? 5.372 20.165 28.945 1.00 41.28 94 ILE A C 1
ATOM 813 O O . ILE A 1 94 ? 4.708 20.748 28.061 1.00 41.28 94 ILE A O 1
#